Protein AF-A0A6P1AG95-F1 (afdb_monomer)

Structure (mmCIF, N/CA/C/O backbone):
data_AF-A0A6P1AG95-F1
#
_entry.id   AF-A0A6P1AG95-F1
#
loop_
_atom_site.group_PDB
_atom_site.id
_atom_site.type_symbol
_atom_site.label_atom_id
_atom_site.label_alt_id
_atom_site.label_comp_id
_atom_site.label_asym_id
_atom_site.label_entity_id
_atom_site.label_seq_id
_atom_site.pdbx_PDB_ins_code
_atom_site.Cartn_x
_atom_site.Cartn_y
_atom_site.Cartn_z
_atom_site.occupancy
_atom_site.B_iso_or_equiv
_atom_site.auth_seq_id
_atom_site.auth_comp_id
_atom_site.auth_asym_id
_atom_site.auth_atom_id
_atom_site.pdbx_PDB_model_num
ATOM 1 N N . MET A 1 1 ? 14.137 1.684 0.667 1.00 45.97 1 MET A N 1
ATOM 2 C CA . MET A 1 1 ? 12.771 2.203 0.931 1.00 45.97 1 MET A CA 1
ATOM 3 C C . MET A 1 1 ? 12.352 1.686 2.302 1.00 45.97 1 MET A C 1
ATOM 5 O O . MET A 1 1 ? 12.060 0.500 2.416 1.00 45.97 1 MET A O 1
ATOM 9 N N . GLU A 1 2 ? 12.439 2.530 3.332 1.00 41.88 2 GLU A N 1
ATOM 10 C CA . GLU A 1 2 ? 12.311 2.123 4.739 1.00 41.88 2 GLU A CA 1
ATOM 11 C C . GLU A 1 2 ? 10.991 1.404 5.042 1.00 41.88 2 GLU A C 1
ATOM 13 O O . GLU A 1 2 ? 9.918 1.748 4.533 1.00 41.88 2 GLU A O 1
ATOM 18 N N . LEU A 1 3 ? 11.090 0.361 5.864 1.00 48.03 3 LEU A N 1
ATOM 19 C CA . LEU A 1 3 ? 9.946 -0.294 6.476 1.00 48.03 3 LEU A CA 1
ATOM 20 C C . LEU A 1 3 ? 9.371 0.669 7.514 1.00 48.03 3 LEU A C 1
ATOM 22 O O . LEU A 1 3 ? 10.082 1.100 8.414 1.00 48.03 3 LEU A O 1
ATOM 26 N N . ILE A 1 4 ? 8.085 1.004 7.395 1.00 52.78 4 ILE A N 1
ATOM 27 C CA . ILE A 1 4 ? 7.360 1.683 8.475 1.00 52.78 4 ILE A CA 1
ATOM 28 C C . ILE A 1 4 ? 7.423 0.756 9.694 1.00 52.78 4 ILE A C 1
ATOM 30 O O . ILE A 1 4 ? 6.726 -0.260 9.713 1.00 52.78 4 ILE A O 1
ATOM 34 N N . GLN A 1 5 ? 8.307 1.081 10.636 1.00 51.84 5 GLN A N 1
ATOM 35 C CA . GLN A 1 5 ? 8.371 0.503 11.974 1.00 51.84 5 GLN A CA 1
ATOM 36 C C . GLN A 1 5 ? 7.218 1.099 12.800 1.00 51.84 5 GLN A C 1
ATOM 38 O O . GLN A 1 5 ? 7.007 2.319 12.706 1.00 51.84 5 GLN A O 1
ATOM 43 N N . PRO A 1 6 ? 6.477 0.281 13.567 1.00 53.66 6 PRO A N 1
ATOM 44 C CA . PRO A 1 6 ? 5.414 0.766 14.438 1.00 53.66 6 PRO A CA 1
ATOM 45 C C . PRO A 1 6 ? 5.985 1.754 15.456 1.00 53.66 6 PRO A C 1
ATOM 47 O O . PRO A 1 6 ? 6.937 1.444 16.166 1.00 53.66 6 PRO A O 1
ATOM 50 N N . THR A 1 7 ? 5.418 2.956 15.513 1.00 60.16 7 THR A N 1
ATOM 51 C CA . THR A 1 7 ? 5.616 3.874 16.641 1.00 60.16 7 THR A CA 1
ATOM 52 C C . THR A 1 7 ? 4.384 3.856 17.529 1.00 60.16 7 THR A C 1
ATOM 54 O O . THR A 1 7 ? 3.271 3.720 17.021 1.00 60.16 7 THR A O 1
ATOM 57 N N . ASN A 1 8 ? 4.574 4.059 18.834 1.00 64.50 8 ASN A N 1
ATOM 58 C CA . ASN A 1 8 ? 3.468 4.216 19.786 1.00 64.50 8 ASN A CA 1
ATOM 59 C C . ASN A 1 8 ? 2.669 5.516 19.563 1.00 64.50 8 ASN A C 1
ATOM 61 O O . ASN A 1 8 ? 1.623 5.690 20.172 1.00 64.50 8 ASN A O 1
ATOM 65 N N . ASP A 1 9 ? 3.141 6.409 18.684 1.00 77.00 9 ASP A N 1
ATOM 66 C CA . ASP A 1 9 ? 2.428 7.611 18.246 1.00 77.00 9 ASP A CA 1
ATOM 67 C C . ASP A 1 9 ? 1.642 7.346 16.936 1.00 77.00 9 ASP A C 1
ATOM 69 O O . ASP A 1 9 ? 2.254 7.148 15.872 1.00 77.00 9 ASP A O 1
ATOM 73 N N . PRO A 1 10 ? 0.294 7.365 16.973 1.00 72.56 10 PRO A N 1
ATOM 74 C CA . PRO A 1 10 ? -0.556 7.202 15.796 1.00 72.56 10 PRO A CA 1
ATOM 75 C C . PRO A 1 10 ? -0.397 8.308 14.749 1.00 72.56 10 PRO A C 1
ATOM 77 O O . PRO A 1 10 ? -0.530 8.038 13.553 1.00 72.56 10 PRO A O 1
ATOM 80 N N . ASN A 1 11 ? -0.078 9.539 15.164 1.00 80.69 11 ASN A N 1
ATOM 81 C CA . ASN A 1 11 ? 0.144 10.649 14.238 1.00 80.69 11 ASN A CA 1
ATOM 82 C C . ASN A 1 11 ? 1.451 10.459 13.466 1.00 80.69 11 ASN A C 1
ATOM 84 O O . ASN A 1 11 ? 1.515 10.740 12.266 1.00 80.69 11 ASN A O 1
ATOM 88 N N . ALA A 1 12 ? 2.484 9.925 14.119 1.00 86.19 12 ALA A N 1
ATOM 89 C CA . ALA A 1 12 ? 3.717 9.534 13.448 1.00 86.19 12 ALA A CA 1
ATOM 90 C C . ALA A 1 12 ? 3.485 8.388 12.445 1.00 86.19 12 ALA A C 1
ATOM 92 O O . ALA A 1 12 ? 4.012 8.442 11.329 1.00 86.19 12 ALA A O 1
ATOM 93 N N . ASN A 1 13 ? 2.663 7.387 12.789 1.00 88.94 13 ASN A N 1
ATOM 94 C CA . ASN A 1 13 ? 2.298 6.313 11.857 1.00 88.94 13 ASN A CA 1
ATOM 95 C C . ASN A 1 13 ? 1.543 6.855 10.631 1.00 88.94 13 ASN A C 1
ATOM 97 O O . ASN A 1 13 ? 1.896 6.502 9.502 1.00 88.94 13 ASN A O 1
ATOM 101 N N . LEU A 1 14 ? 0.583 7.767 10.832 1.00 90.94 14 LEU A N 1
ATOM 102 C CA . LEU A 1 14 ? -0.154 8.409 9.741 1.00 90.94 14 LEU A CA 1
ATOM 103 C C . LEU A 1 14 ? 0.776 9.198 8.813 1.00 90.94 14 LEU A C 1
ATOM 105 O O . LEU A 1 14 ? 0.755 8.979 7.606 1.00 90.94 14 LEU A O 1
ATOM 109 N N . ARG A 1 15 ? 1.661 10.042 9.358 1.00 91.25 15 ARG A N 1
ATOM 110 C CA . ARG A 1 15 ? 2.634 10.809 8.554 1.00 91.25 15 ARG A CA 1
ATOM 111 C C . ARG A 1 15 ? 3.544 9.896 7.729 1.00 91.25 15 ARG A C 1
ATOM 113 O O . ARG A 1 15 ? 3.775 10.140 6.544 1.00 91.25 15 ARG A O 1
ATOM 120 N N . LYS A 1 16 ? 4.051 8.811 8.326 1.00 92.31 16 LYS A N 1
ATOM 121 C CA . LYS A 1 16 ? 4.864 7.813 7.606 1.00 92.31 16 LYS A CA 1
ATOM 122 C C . LYS A 1 16 ? 4.068 7.147 6.485 1.00 92.31 16 LYS A C 1
ATOM 124 O O . LYS A 1 16 ? 4.605 6.924 5.398 1.00 92.31 16 LYS A O 1
ATOM 129 N N . PHE A 1 17 ? 2.801 6.83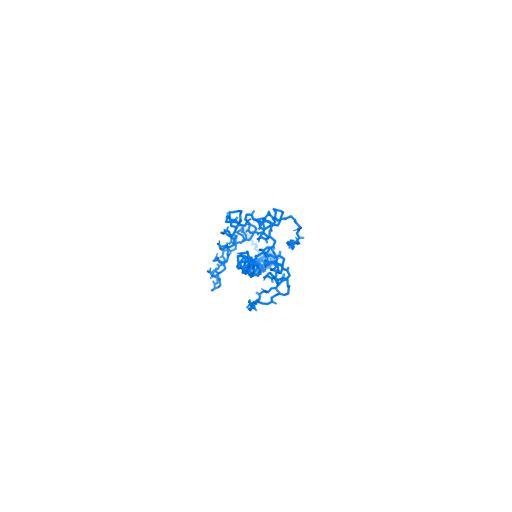4 6.742 1.00 93.94 17 PHE A N 1
ATOM 130 C CA . PHE A 1 17 ? 1.904 6.262 5.749 1.00 93.94 17 PHE A CA 1
ATOM 131 C C . PHE A 1 17 ? 1.649 7.235 4.592 1.00 93.94 17 PHE A C 1
ATOM 133 O O . PHE A 1 17 ? 1.858 6.857 3.442 1.00 93.94 17 PHE A O 1
ATOM 140 N N . GLU A 1 18 ? 1.336 8.501 4.870 1.00 94.38 18 GLU A N 1
ATOM 141 C CA . GLU A 1 18 ? 1.165 9.556 3.861 1.00 94.38 18 GLU A CA 1
ATOM 142 C C . GLU A 1 18 ? 2.382 9.692 2.942 1.00 94.38 18 GLU A C 1
ATOM 144 O O . GLU A 1 18 ? 2.248 9.685 1.716 1.00 94.38 18 GLU A O 1
ATOM 149 N N . ILE A 1 19 ? 3.585 9.761 3.520 1.00 95.19 19 ILE A N 1
ATOM 150 C CA . ILE A 1 19 ? 4.839 9.828 2.758 1.00 95.19 19 ILE A CA 1
ATOM 151 C C . ILE A 1 19 ? 4.991 8.590 1.868 1.00 95.19 19 ILE A C 1
ATOM 153 O O . ILE A 1 19 ? 5.375 8.700 0.700 1.00 95.19 19 ILE A O 1
ATOM 157 N N . ALA A 1 20 ? 4.694 7.403 2.398 1.00 94.38 20 ALA A N 1
ATOM 158 C CA . ALA A 1 20 ? 4.799 6.165 1.642 1.00 94.38 20 ALA A CA 1
ATOM 159 C C . ALA A 1 20 ? 3.800 6.115 0.474 1.00 94.38 20 ALA A C 1
ATOM 161 O O . ALA A 1 20 ? 4.191 5.730 -0.628 1.00 94.38 20 ALA A O 1
ATOM 162 N N . ILE A 1 21 ? 2.550 6.542 0.675 1.00 96.00 21 ILE A N 1
ATOM 163 C CA . ILE A 1 21 ? 1.539 6.586 -0.391 1.00 96.00 21 ILE A CA 1
ATOM 164 C C . ILE A 1 21 ? 1.894 7.631 -1.451 1.00 96.00 21 ILE A C 1
ATOM 166 O O . ILE A 1 21 ? 1.799 7.323 -2.638 1.00 96.00 21 ILE A O 1
ATOM 170 N N . LYS A 1 22 ? 2.401 8.811 -1.069 1.00 95.31 22 LYS A N 1
ATOM 171 C CA . LYS A 1 22 ? 2.908 9.811 -2.030 1.00 95.31 22 LYS A CA 1
ATOM 172 C C . LYS A 1 22 ? 4.021 9.241 -2.915 1.00 95.31 22 LYS A C 1
ATOM 174 O O . LYS A 1 22 ? 4.004 9.439 -4.127 1.00 95.31 22 LYS A O 1
ATOM 179 N N . LYS A 1 23 ? 4.950 8.468 -2.339 1.00 95.25 23 LYS A N 1
ATOM 180 C CA . LYS A 1 23 ? 5.999 7.775 -3.108 1.00 95.25 23 LYS A CA 1
ATOM 181 C C . LYS A 1 23 ? 5.416 6.744 -4.079 1.00 95.25 23 LYS A C 1
ATOM 183 O O . LYS A 1 23 ? 5.855 6.689 -5.223 1.00 95.25 23 LYS A O 1
ATOM 188 N N . LEU A 1 24 ? 4.427 5.950 -3.659 1.00 95.25 24 LEU A N 1
ATOM 189 C CA . LEU A 1 24 ? 3.759 4.994 -4.553 1.00 95.25 24 LEU A CA 1
ATOM 190 C C . LEU A 1 24 ? 2.996 5.700 -5.682 1.00 95.25 24 LEU A C 1
ATOM 192 O O . LEU A 1 24 ? 3.076 5.253 -6.820 1.00 95.25 24 LEU A O 1
ATOM 196 N N . ALA A 1 25 ? 2.323 6.816 -5.397 1.00 95.56 25 ALA A N 1
ATOM 197 C CA . ALA A 1 25 ? 1.640 7.621 -6.408 1.00 95.56 25 ALA A CA 1
ATOM 198 C C . ALA A 1 25 ? 2.621 8.208 -7.436 1.00 95.56 25 ALA A C 1
ATOM 200 O O . ALA A 1 25 ? 2.378 8.126 -8.636 1.00 95.56 25 ALA A O 1
ATOM 201 N N . SER A 1 26 ? 3.765 8.725 -6.982 1.00 95.19 26 SER A N 1
ATOM 202 C CA . SER A 1 26 ? 4.821 9.215 -7.876 1.00 95.19 26 SER A CA 1
ATOM 203 C C . SER A 1 26 ? 5.393 8.095 -8.757 1.00 95.19 26 SER A C 1
ATOM 205 O O . SER A 1 26 ? 5.523 8.270 -9.967 1.00 95.19 26 SER A O 1
ATOM 207 N N . LEU A 1 27 ? 5.661 6.911 -8.190 1.00 93.19 27 LEU A N 1
ATOM 208 C CA . LEU A 1 27 ? 6.090 5.743 -8.970 1.00 93.19 27 LEU A CA 1
ATOM 209 C C . LEU A 1 27 ? 5.024 5.324 -9.989 1.00 93.19 27 LEU A C 1
ATOM 211 O O . LEU A 1 27 ? 5.353 5.039 -11.136 1.00 93.19 27 LEU A O 1
ATOM 215 N N . TRP A 1 28 ? 3.751 5.323 -9.593 1.00 95.19 28 TRP A N 1
ATOM 216 C CA . TRP A 1 28 ? 2.639 5.039 -10.495 1.00 95.19 28 TRP A CA 1
ATOM 217 C C . TRP A 1 28 ? 2.624 5.990 -11.697 1.00 95.19 28 TRP A C 1
ATOM 219 O O . TRP A 1 28 ? 2.534 5.540 -12.837 1.00 95.19 28 TRP A O 1
ATOM 229 N N . GLN A 1 29 ? 2.750 7.296 -11.449 1.00 94.31 29 GLN A N 1
ATOM 230 C CA . GLN A 1 29 ? 2.769 8.328 -12.489 1.00 94.31 29 GLN A CA 1
ATOM 231 C C . GLN A 1 29 ? 3.983 8.230 -13.411 1.00 94.31 29 GLN A C 1
ATOM 233 O O . GLN A 1 29 ? 3.847 8.492 -14.604 1.00 94.31 29 GLN A O 1
ATOM 238 N N . LYS A 1 30 ? 5.149 7.853 -12.872 1.00 93.31 30 LYS A N 1
ATOM 239 C CA . LYS A 1 30 ? 6.376 7.676 -13.653 1.00 93.31 30 LYS A CA 1
ATOM 240 C C . LYS A 1 30 ? 6.279 6.477 -14.596 1.00 93.31 30 LYS A C 1
ATOM 242 O O . LYS A 1 30 ? 6.636 6.590 -15.759 1.00 93.31 30 LYS A O 1
ATOM 247 N N . TYR A 1 31 ? 5.832 5.334 -14.080 1.00 89.62 31 TYR A N 1
ATOM 248 C CA . TYR A 1 31 ? 5.931 4.059 -14.791 1.00 89.62 31 TYR A CA 1
ATOM 249 C C . TYR A 1 31 ? 4.679 3.697 -15.603 1.00 89.62 31 TYR A C 1
ATOM 251 O O . TYR A 1 31 ? 4.788 2.913 -16.541 1.00 89.62 31 TYR A O 1
ATOM 259 N N . GLN A 1 32 ? 3.510 4.244 -15.241 1.00 87.94 32 GLN A N 1
ATOM 260 C CA . GLN A 1 32 ? 2.203 4.063 -15.901 1.00 87.94 32 GLN A CA 1
ATOM 261 C C . GLN A 1 32 ? 1.975 2.652 -16.468 1.00 87.94 32 GLN A C 1
ATOM 263 O O . GLN A 1 32 ? 1.884 2.473 -17.685 1.00 87.94 32 GLN A O 1
ATOM 268 N N . PRO A 1 33 ? 1.892 1.631 -15.599 1.00 87.94 33 PRO A N 1
ATOM 269 C CA . PRO A 1 33 ? 1.787 0.251 -16.048 1.00 87.94 33 PRO A CA 1
ATOM 270 C C . PRO A 1 33 ? 0.514 0.038 -16.876 1.00 87.94 33 PRO A C 1
ATOM 272 O O . PRO A 1 33 ? -0.554 0.505 -16.479 1.00 87.94 33 PRO A O 1
ATOM 275 N N . LYS A 1 34 ? 0.614 -0.705 -17.982 1.00 89.31 34 LYS A N 1
ATOM 276 C CA . LYS A 1 34 ? -0.514 -1.035 -18.878 1.00 89.31 34 LYS A CA 1
ATOM 277 C C . LYS A 1 34 ? -0.834 -2.535 -18.924 1.00 89.31 34 LYS A C 1
ATOM 279 O O . LYS A 1 34 ? -1.501 -2.995 -19.842 1.00 89.31 34 LYS A O 1
ATOM 284 N N . ASP A 1 35 ? -0.333 -3.302 -17.955 1.00 91.56 35 ASP A N 1
ATOM 285 C CA . ASP A 1 35 ? -0.603 -4.739 -17.868 1.00 91.56 35 ASP A CA 1
ATOM 286 C C . ASP A 1 35 ? -2.029 -5.033 -17.359 1.00 91.56 35 ASP A C 1
ATOM 288 O O . ASP A 1 35 ? -2.773 -4.139 -16.943 1.00 91.56 35 ASP A O 1
ATOM 292 N N . ASN A 1 36 ? -2.411 -6.308 -17.371 1.00 91.44 36 ASN A N 1
ATOM 293 C CA . ASN A 1 36 ? -3.723 -6.782 -16.924 1.00 91.44 36 ASN A CA 1
ATOM 294 C C . ASN A 1 36 ? -4.003 -6.567 -15.421 1.00 91.44 36 ASN A C 1
ATOM 296 O O . ASN A 1 36 ? -5.153 -6.657 -14.996 1.00 91.44 36 ASN A O 1
ATOM 300 N N . LEU A 1 37 ? -2.984 -6.288 -14.603 1.00 92.62 37 LEU A N 1
ATOM 301 C CA . LEU A 1 37 ? -3.123 -6.007 -13.173 1.00 92.62 37 LEU A CA 1
ATOM 302 C C . LEU A 1 37 ? -3.219 -4.507 -12.878 1.00 92.62 37 LEU A C 1
ATOM 304 O O . LEU A 1 37 ? -3.640 -4.137 -11.778 1.00 92.62 37 LEU A O 1
ATOM 308 N N . SER A 1 38 ? -2.843 -3.649 -13.828 1.00 92.44 38 SER A N 1
ATOM 309 C CA . SER A 1 38 ? -2.788 -2.195 -13.667 1.00 92.44 38 SER A CA 1
ATOM 310 C C . SER A 1 38 ? -4.081 -1.604 -13.097 1.00 92.44 38 SER A C 1
ATOM 312 O O . SER A 1 38 ? -4.037 -0.883 -12.103 1.00 92.44 38 SER A O 1
ATOM 314 N N . GLN A 1 39 ? -5.247 -1.968 -13.626 1.00 94.19 39 GLN A N 1
ATOM 315 C CA . GLN A 1 39 ? -6.515 -1.414 -13.150 1.00 94.19 39 GLN A CA 1
ATOM 316 C C . GLN A 1 39 ? -6.775 -1.745 -11.669 1.00 94.19 39 GLN A C 1
ATOM 318 O O . GLN A 1 39 ? -6.984 -0.844 -10.857 1.00 94.19 39 GLN A O 1
ATOM 323 N N . ALA A 1 40 ? -6.631 -3.014 -11.279 1.00 93.12 40 ALA A N 1
ATOM 324 C CA . ALA A 1 40 ? -6.803 -3.438 -9.888 1.00 93.12 40 ALA A CA 1
ATOM 325 C C . ALA A 1 40 ? -5.784 -2.778 -8.935 1.00 93.12 40 ALA A C 1
ATOM 327 O O . ALA A 1 40 ? -6.065 -2.531 -7.763 1.00 93.12 40 ALA A O 1
ATOM 328 N N . ARG A 1 41 ? -4.573 -2.479 -9.420 1.00 95.06 41 ARG A N 1
ATOM 329 C CA . ARG A 1 41 ? -3.530 -1.802 -8.629 1.00 95.06 41 ARG A CA 1
ATOM 330 C C . ARG A 1 41 ? -3.768 -0.295 -8.530 1.00 95.06 41 ARG A C 1
ATOM 332 O O . ARG A 1 41 ? -3.423 0.305 -7.513 1.00 95.06 41 ARG A O 1
ATOM 339 N N . LYS A 1 42 ? -4.407 0.309 -9.530 1.00 94.81 42 LYS A N 1
ATOM 340 C CA . LYS A 1 42 ? -4.879 1.695 -9.470 1.00 94.81 42 LYS A CA 1
ATOM 341 C C . LYS A 1 42 ? -5.966 1.849 -8.408 1.00 94.81 42 LYS A C 1
ATOM 343 O O . LYS A 1 42 ? -5.922 2.791 -7.624 1.00 94.81 42 LYS A O 1
ATOM 348 N N . GLU A 1 43 ? -6.890 0.897 -8.335 1.00 95.56 43 GLU A N 1
ATOM 349 C CA . GLU A 1 43 ? -7.919 0.852 -7.289 1.00 95.56 43 GLU A CA 1
ATOM 350 C C . GLU A 1 43 ? -7.312 0.703 -5.889 1.00 95.56 43 GLU A C 1
ATOM 352 O O . GLU A 1 43 ? -7.738 1.398 -4.966 1.00 95.56 43 GLU A O 1
ATOM 357 N N . ASP A 1 44 ? -6.263 -0.118 -5.735 1.00 95.50 44 ASP A N 1
ATOM 358 C CA . ASP A 1 44 ? -5.501 -0.190 -4.482 1.00 95.50 44 ASP A CA 1
ATOM 359 C C . ASP A 1 44 ? -4.945 1.189 -4.090 1.00 95.50 44 ASP A C 1
ATOM 361 O O . ASP A 1 44 ? -5.084 1.600 -2.938 1.00 95.50 44 ASP A O 1
ATOM 365 N N . LEU A 1 45 ? -4.340 1.923 -5.032 1.00 96.25 45 LEU A N 1
ATOM 366 C CA . LEU A 1 45 ? -3.789 3.257 -4.772 1.00 96.25 45 LEU A CA 1
ATOM 367 C C . LEU A 1 45 ? -4.875 4.251 -4.338 1.00 96.25 45 LEU A C 1
ATOM 369 O O . LEU A 1 45 ? -4.693 4.947 -3.339 1.00 96.25 45 LEU A O 1
ATOM 373 N N . LEU A 1 46 ? -6.008 4.280 -5.044 1.00 96.06 46 LEU A N 1
ATOM 374 C CA . LEU A 1 46 ? -7.142 5.147 -4.713 1.00 96.06 46 LEU A CA 1
ATOM 375 C C . LEU A 1 46 ? -7.711 4.821 -3.329 1.00 96.06 46 LEU A C 1
ATOM 377 O O . LEU A 1 46 ? -7.978 5.723 -2.535 1.00 96.06 46 LEU A O 1
ATOM 381 N N . ALA A 1 47 ? -7.841 3.535 -3.000 1.00 95.69 47 ALA A N 1
ATOM 382 C CA . ALA A 1 47 ? -8.305 3.112 -1.687 1.00 95.69 47 ALA A CA 1
ATOM 383 C C . ALA A 1 47 ? -7.342 3.539 -0.567 1.00 95.69 47 ALA A C 1
ATOM 385 O O . ALA A 1 47 ? -7.790 3.987 0.486 1.00 95.69 47 ALA A O 1
ATOM 386 N N . LEU A 1 48 ? -6.027 3.444 -0.788 1.00 96.38 48 LEU A N 1
ATOM 387 C CA . LEU A 1 48 ? -5.019 3.894 0.178 1.00 96.38 48 LEU A CA 1
ATOM 388 C C . LEU A 1 48 ? -5.048 5.418 0.370 1.00 96.38 48 LEU A C 1
ATOM 390 O O . LEU A 1 48 ? -4.928 5.896 1.496 1.00 96.38 48 LEU A O 1
ATOM 394 N N . GLN A 1 49 ? -5.243 6.183 -0.708 1.00 95.44 49 GLN A N 1
ATOM 395 C CA . GLN A 1 49 ? -5.403 7.639 -0.643 1.00 95.44 49 GLN A CA 1
ATOM 396 C C . GLN A 1 49 ? -6.676 8.041 0.109 1.00 95.44 49 GLN A C 1
ATOM 398 O O . GLN A 1 49 ? -6.638 8.948 0.937 1.00 95.44 49 GLN A O 1
ATOM 403 N N . LYS A 1 50 ? -7.784 7.327 -0.120 1.00 94.44 50 LYS A N 1
ATOM 404 C CA . LYS A 1 50 ? -9.038 7.538 0.608 1.00 94.44 50 LYS A CA 1
ATOM 405 C C . LYS A 1 50 ? -8.866 7.321 2.112 1.00 94.44 50 LYS A C 1
ATOM 407 O O . LYS A 1 50 ? -9.339 8.132 2.899 1.00 94.44 50 LYS A O 1
ATOM 412 N N . VAL A 1 51 ? -8.136 6.276 2.513 1.00 94.12 51 VAL A N 1
ATOM 413 C CA . VAL A 1 51 ? -7.853 6.012 3.932 1.00 94.12 51 VAL A CA 1
ATOM 414 C C . VAL A 1 51 ? -7.104 7.173 4.583 1.00 94.12 51 VAL A C 1
ATOM 416 O O . VAL A 1 51 ? -7.448 7.525 5.701 1.00 94.12 51 VAL A O 1
ATOM 419 N N . ILE A 1 52 ? -6.136 7.800 3.902 1.00 92.19 52 ILE A N 1
ATOM 420 C CA . ILE A 1 52 ? -5.438 8.988 4.429 1.00 92.19 52 ILE A CA 1
ATOM 421 C C . ILE A 1 52 ? -6.426 10.121 4.711 1.00 92.19 52 ILE A C 1
ATOM 423 O O . ILE A 1 52 ? -6.392 10.703 5.792 1.00 92.19 52 ILE A O 1
ATOM 427 N N . PHE A 1 53 ? -7.296 10.417 3.743 1.00 90.62 53 PHE A N 1
ATOM 428 C CA . PHE A 1 53 ? -8.252 11.516 3.846 1.00 90.62 53 PHE A CA 1
ATOM 429 C C . PHE A 1 53 ? -9.239 11.304 4.998 1.00 90.62 53 PHE A C 1
ATOM 431 O O . PHE A 1 53 ? -9.489 12.211 5.780 1.00 90.62 53 PHE A O 1
ATOM 438 N N . GLU A 1 54 ? -9.747 10.083 5.143 1.00 90.50 54 GLU A N 1
ATOM 439 C CA . GLU A 1 54 ? -10.782 9.764 6.127 1.00 90.50 54 GLU A CA 1
ATOM 440 C C . GLU A 1 54 ? -10.220 9.380 7.506 1.00 90.50 54 GLU A C 1
ATOM 442 O O . GLU A 1 54 ? -10.993 9.181 8.442 1.00 90.50 54 GLU A O 1
ATOM 447 N N . TYR A 1 55 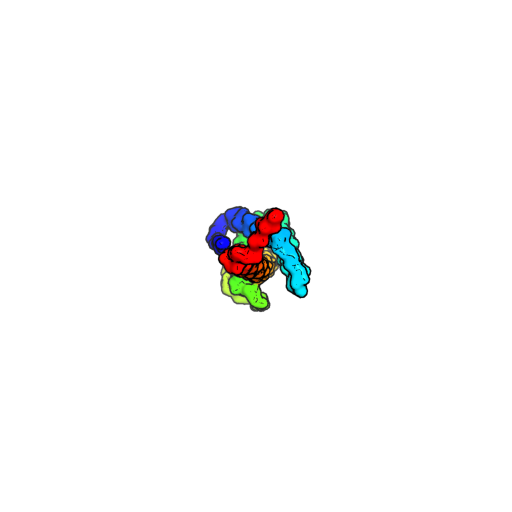? -8.896 9.232 7.652 1.00 89.19 55 TYR A N 1
ATOM 448 C CA . TYR A 1 55 ? -8.285 8.636 8.844 1.00 89.19 55 TYR A CA 1
ATOM 449 C C . TYR A 1 55 ? -8.664 9.385 10.127 1.00 89.19 55 TYR A C 1
ATOM 451 O O . TYR A 1 55 ? -9.121 8.777 11.095 1.00 89.19 55 TYR A O 1
ATOM 459 N N . LYS A 1 56 ? -8.474 10.709 10.147 1.00 82.25 56 LYS A N 1
ATOM 460 C CA . LYS A 1 56 ? -8.699 11.517 11.356 1.00 82.25 56 LYS A CA 1
ATOM 461 C C . LYS A 1 56 ? -10.173 11.569 11.748 1.00 82.25 56 LYS A C 1
ATOM 463 O O . LYS A 1 56 ? -10.484 11.537 12.935 1.00 82.25 56 LYS A O 1
ATOM 468 N N . ASP A 1 57 ? -11.057 11.569 10.758 1.00 85.44 57 ASP A N 1
ATOM 469 C CA . ASP A 1 57 ? -12.499 11.644 10.980 1.00 85.44 57 ASP A CA 1
ATOM 470 C C . ASP A 1 57 ? -13.066 10.302 11.453 1.00 85.44 57 ASP A C 1
ATOM 472 O O . ASP A 1 57 ? -13.940 10.267 12.320 1.00 85.44 57 ASP A O 1
ATOM 476 N N . LYS A 1 58 ? -12.547 9.186 10.920 1.00 83.25 58 LYS A N 1
ATOM 477 C CA . LYS A 1 58 ? -13.005 7.829 11.255 1.00 83.25 58 LYS A CA 1
ATOM 478 C C . LYS A 1 58 ? -12.409 7.281 12.548 1.00 83.25 58 LYS A C 1
ATOM 480 O O . LYS A 1 58 ? -13.085 6.528 13.252 1.00 83.25 58 LYS A O 1
ATOM 485 N N . PHE A 1 59 ? -11.172 7.644 12.879 1.00 86.19 59 PHE A N 1
ATOM 486 C CA . PHE A 1 59 ? -10.441 7.084 14.019 1.00 86.19 59 PHE A CA 1
ATOM 487 C C . PHE A 1 59 ? -10.164 8.158 15.073 1.00 86.19 59 PHE A C 1
ATOM 489 O O . PHE A 1 59 ? -9.027 8.569 15.290 1.00 86.19 59 PHE A O 1
ATOM 496 N N . GLN A 1 60 ? -11.225 8.616 15.737 1.00 80.69 60 GLN A N 1
ATOM 497 C CA . GLN A 1 60 ? -11.156 9.725 16.698 1.00 80.69 60 GLN A CA 1
ATOM 498 C C . GLN A 1 60 ? -10.555 9.335 18.060 1.00 80.69 60 GLN A C 1
ATOM 500 O O . GLN A 1 60 ? -10.009 10.183 18.756 1.00 80.69 60 GLN A O 1
ATOM 505 N N . SER A 1 61 ? -10.629 8.057 18.446 1.00 85.19 61 SER A N 1
ATOM 506 C CA . SER A 1 61 ? -10.116 7.556 19.730 1.00 85.19 61 SER A CA 1
ATOM 507 C C . SER A 1 61 ? -8.810 6.780 19.566 1.00 85.19 61 SER A C 1
ATOM 509 O O . SER A 1 61 ? -8.651 6.048 18.584 1.00 85.19 61 SER A O 1
ATOM 511 N N . ALA A 1 62 ? -7.942 6.838 20.579 1.00 82.88 62 ALA A N 1
ATOM 512 C CA . ALA A 1 62 ? -6.667 6.117 20.607 1.00 82.88 62 ALA A CA 1
ATOM 513 C C . ALA A 1 62 ? -6.818 4.603 20.356 1.00 82.88 62 ALA A C 1
ATOM 515 O O . ALA A 1 62 ? -6.041 4.046 19.587 1.00 82.88 62 ALA A O 1
ATOM 516 N N . ASP A 1 63 ? -7.856 3.960 20.900 1.00 83.94 63 ASP A N 1
ATOM 517 C CA . ASP A 1 63 ? -8.086 2.515 20.732 1.00 83.94 63 ASP A CA 1
ATOM 518 C C . ASP A 1 63 ? -8.357 2.122 19.277 1.00 83.94 63 ASP A C 1
ATOM 520 O O . ASP A 1 63 ? -7.809 1.147 18.766 1.00 83.94 63 ASP A O 1
ATOM 524 N N . LEU A 1 64 ? -9.171 2.913 18.574 1.00 86.50 64 LEU A N 1
ATOM 525 C CA . LEU A 1 64 ? -9.458 2.704 17.153 1.00 86.50 64 LEU A CA 1
ATOM 526 C C . LEU A 1 64 ? -8.210 2.944 16.303 1.00 86.50 64 LEU A C 1
ATOM 528 O O . LEU A 1 64 ? -7.924 2.171 15.394 1.00 86.50 64 LEU A O 1
ATOM 532 N N . GLN A 1 65 ? -7.430 3.975 16.622 1.00 89.88 65 GLN A N 1
ATOM 533 C CA . GLN A 1 65 ? -6.167 4.231 15.936 1.00 89.88 65 GLN A CA 1
ATOM 534 C C . GLN A 1 65 ? -5.169 3.082 16.149 1.00 89.88 65 GLN A C 1
ATOM 536 O O . GLN A 1 65 ? -4.556 2.611 15.190 1.00 89.88 65 GLN A O 1
ATO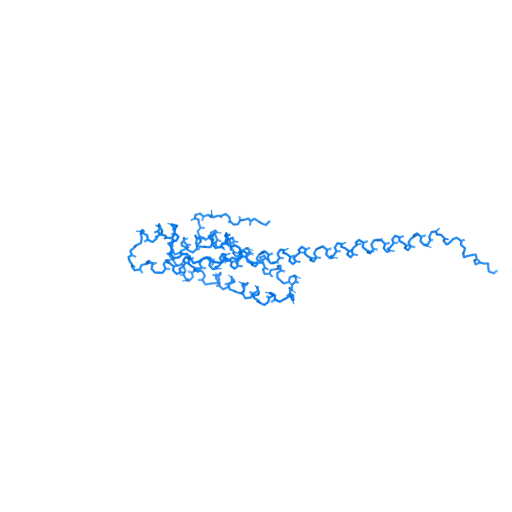M 541 N N . ALA A 1 66 ? -5.031 2.594 17.384 1.00 86.19 66 ALA A N 1
ATOM 542 C CA . ALA A 1 66 ? -4.186 1.452 17.719 1.00 86.19 66 ALA A CA 1
ATOM 543 C C . ALA A 1 66 ? -4.650 0.184 16.989 1.00 86.19 66 ALA A C 1
ATOM 545 O O . ALA A 1 66 ? -3.846 -0.474 16.329 1.00 86.19 66 ALA A O 1
ATOM 546 N N . SER A 1 67 ? -5.955 -0.099 17.025 1.00 87.94 67 SER A N 1
ATOM 547 C CA . SER A 1 67 ? -6.574 -1.228 16.331 1.00 87.94 67 SER A CA 1
ATOM 548 C C . SER A 1 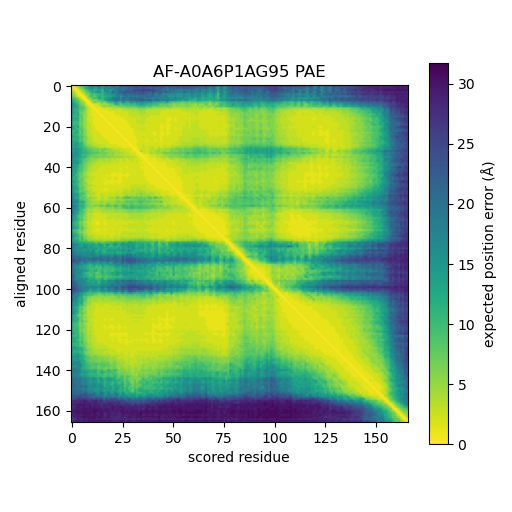67 ? -6.312 -1.189 14.824 1.00 87.94 67 SER A C 1
ATOM 550 O O . SER A 1 67 ? -5.859 -2.176 14.237 1.00 87.94 67 SER A O 1
ATOM 552 N N . PHE A 1 68 ? -6.496 -0.022 14.201 1.00 92.31 68 PHE A N 1
ATOM 553 C CA . PHE A 1 68 ? -6.230 0.174 12.780 1.00 92.31 68 PHE A CA 1
ATOM 554 C C . PHE A 1 68 ? -4.767 -0.111 12.441 1.00 92.31 68 PHE A C 1
ATOM 556 O O . PHE A 1 68 ? -4.483 -0.880 11.521 1.00 92.31 68 PHE A O 1
ATOM 563 N N . TRP A 1 69 ? -3.820 0.491 13.168 1.00 91.88 69 TRP A N 1
ATOM 564 C CA . TRP A 1 69 ? -2.398 0.319 12.867 1.00 91.88 69 TRP A CA 1
ATOM 565 C C . TRP A 1 69 ? -1.934 -1.109 13.115 1.00 91.88 69 TRP A C 1
ATOM 567 O O . TRP A 1 69 ? -1.164 -1.650 12.320 1.00 91.88 69 TRP A O 1
ATOM 577 N N . GLN A 1 70 ? -2.436 -1.751 14.164 1.00 89.06 70 GLN A N 1
ATOM 578 C CA . GLN A 1 70 ? -2.160 -3.153 14.440 1.00 89.06 70 GLN A CA 1
ATOM 579 C C . GLN A 1 70 ? -2.650 -4.045 13.297 1.00 89.06 70 GLN A C 1
ATOM 581 O O . GLN A 1 70 ? -1.865 -4.839 12.771 1.00 89.06 70 GLN A O 1
ATOM 586 N N . GLY A 1 71 ? -3.887 -3.833 12.838 1.00 90.75 71 GLY A N 1
ATOM 587 C CA . GLY A 1 71 ? -4.421 -4.476 11.642 1.00 90.75 71 GLY A CA 1
ATOM 588 C C . GLY A 1 71 ? -3.557 -4.200 10.413 1.00 90.75 71 GLY A C 1
ATOM 589 O O . GLY A 1 71 ? -3.172 -5.128 9.710 1.00 90.75 71 GLY A O 1
ATOM 590 N N . TYR A 1 72 ? -3.154 -2.950 10.184 1.00 92.94 72 TYR A N 1
ATOM 591 C CA . TYR A 1 72 ? -2.299 -2.545 9.064 1.00 92.94 72 TYR A CA 1
ATOM 592 C C . TYR A 1 72 ? -0.956 -3.274 9.034 1.00 92.94 72 TYR A C 1
ATOM 594 O O . TYR A 1 72 ? -0.551 -3.791 7.987 1.00 92.94 72 TYR A O 1
ATOM 602 N N . PHE A 1 73 ? -0.255 -3.358 10.163 1.00 90.00 73 PHE A N 1
ATOM 603 C CA . PHE A 1 73 ? 1.010 -4.088 10.228 1.00 90.00 73 PHE A CA 1
ATOM 604 C C . PHE A 1 73 ? 0.811 -5.585 10.006 1.00 90.00 73 PHE A C 1
ATOM 606 O O . PHE A 1 73 ? 1.622 -6.215 9.325 1.00 90.00 73 PHE A O 1
ATOM 613 N N . GLU A 1 74 ? -0.285 -6.140 10.514 1.00 88.06 74 GLU A N 1
ATOM 614 C CA . GLU A 1 74 ? -0.621 -7.541 10.303 1.00 88.06 74 GLU A CA 1
ATOM 615 C C . GLU A 1 74 ? -1.025 -7.812 8.845 1.00 88.06 74 GLU A C 1
ATOM 617 O O . GLU A 1 74 ? -0.665 -8.835 8.279 1.00 88.06 74 GLU A O 1
ATOM 622 N N . GLY A 1 75 ? -1.759 -6.916 8.192 1.00 89.69 75 GLY A N 1
ATOM 623 C CA . GLY A 1 75 ? -2.111 -7.038 6.776 1.00 89.69 75 GLY A CA 1
ATOM 624 C C . GLY A 1 75 ? -0.895 -6.924 5.861 1.00 89.69 75 GLY A C 1
ATOM 625 O O . GLY A 1 75 ? -0.795 -7.622 4.857 1.00 89.69 75 GLY A O 1
ATOM 626 N N . LYS A 1 76 ? 0.087 -6.097 6.237 1.00 88.88 76 LYS A N 1
ATOM 627 C CA . LYS A 1 76 ? 1.341 -5.951 5.488 1.00 88.88 76 LYS A CA 1
ATOM 628 C C . LYS A 1 76 ? 2.178 -7.223 5.419 1.00 88.88 76 LYS A C 1
ATOM 630 O O . LYS A 1 76 ? 2.921 -7.381 4.449 1.00 88.88 76 LYS A O 1
ATOM 635 N N . SER A 1 77 ? 2.121 -8.084 6.436 1.00 84.31 77 SER A N 1
ATOM 636 C CA . SER A 1 77 ? 2.866 -9.348 6.423 1.00 84.31 77 SER A CA 1
ATOM 637 C C . SER A 1 77 ? 2.241 -10.377 5.476 1.00 84.31 77 SER A C 1
ATOM 639 O O . SER A 1 77 ? 2.939 -11.257 4.972 1.00 84.31 77 SER A O 1
ATOM 641 N N . GLU A 1 78 ? 0.957 -10.237 5.141 1.00 74.38 78 GLU A N 1
ATOM 642 C CA . GLU A 1 78 ? 0.269 -11.102 4.189 1.00 74.38 78 GLU A CA 1
ATOM 643 C C . GLU A 1 78 ? 0.345 -10.518 2.778 1.00 74.38 78 GLU A C 1
ATOM 645 O O . GLU A 1 78 ? -0.465 -9.711 2.361 1.00 74.38 78 GLU A O 1
ATOM 650 N N . ARG A 1 79 ? 1.341 -10.921 1.986 1.00 63.81 79 ARG A N 1
ATOM 651 C CA . ARG A 1 79 ? 1.508 -10.372 0.626 1.00 63.81 79 ARG A CA 1
ATOM 652 C C . ARG A 1 79 ? 0.589 -11.013 -0.424 1.00 63.81 79 ARG A C 1
ATOM 654 O O . ARG A 1 79 ? 0.260 -10.368 -1.417 1.00 63.81 79 ARG A O 1
ATOM 661 N N . ARG A 1 80 ? 0.254 -12.300 -0.267 1.00 64.31 80 ARG A N 1
ATOM 662 C CA . ARG A 1 80 ? -0.334 -13.131 -1.342 1.00 64.31 80 ARG A CA 1
ATOM 663 C C . ARG A 1 80 ? -1.826 -13.404 -1.169 1.00 64.31 80 ARG A C 1
ATOM 665 O O . ARG A 1 80 ? -2.568 -13.270 -2.132 1.00 64.31 80 ARG A O 1
ATOM 672 N N . VAL A 1 81 ? -2.262 -13.758 0.037 1.00 69.81 81 VAL A N 1
ATOM 673 C CA . VAL A 1 81 ? -3.648 -14.148 0.334 1.00 69.81 81 VAL A CA 1
ATOM 674 C C . VAL A 1 81 ? -4.015 -13.567 1.691 1.00 69.81 81 VAL A C 1
ATOM 676 O O . VAL A 1 81 ? -3.260 -13.781 2.636 1.00 69.81 81 VAL A O 1
ATOM 679 N N . MET A 1 82 ? -5.139 -12.846 1.771 1.00 68.50 82 MET A N 1
ATOM 680 C CA . MET A 1 82 ? -5.718 -12.465 3.060 1.00 68.50 82 MET A CA 1
ATOM 681 C C . MET A 1 82 ? -6.355 -13.697 3.698 1.00 68.50 82 MET A C 1
ATOM 683 O O . MET A 1 82 ? -7.252 -14.309 3.114 1.00 68.50 82 MET A O 1
ATOM 687 N N . LYS A 1 83 ? -5.894 -14.070 4.888 1.00 69.94 83 LYS A N 1
ATOM 688 C CA . LYS A 1 83 ? -6.535 -15.116 5.692 1.00 69.94 83 LYS A CA 1
ATOM 689 C C . LYS A 1 83 ? -7.751 -14.534 6.418 1.00 69.94 83 LYS A C 1
ATOM 691 O O . LYS A 1 83 ? -7.747 -13.369 6.801 1.00 69.94 83 LYS A O 1
ATOM 696 N N . LYS A 1 84 ? -8.792 -15.346 6.649 1.00 62.53 84 LYS A N 1
ATOM 697 C CA . LYS A 1 84 ? -9.884 -14.967 7.566 1.00 62.53 84 LYS A CA 1
ATOM 698 C C . LYS A 1 84 ? -9.315 -14.888 8.988 1.00 62.53 84 LYS A C 1
ATOM 700 O O . LYS A 1 84 ? -8.783 -15.882 9.477 1.00 62.53 84 LYS A O 1
ATOM 705 N N . ARG A 1 85 ? -9.415 -13.722 9.634 1.00 66.88 85 ARG A N 1
ATOM 706 C CA . ARG A 1 85 ? -8.726 -13.408 10.903 1.00 66.88 85 ARG A CA 1
ATOM 707 C C . ARG A 1 85 ? -9.649 -13.156 12.090 1.00 66.88 85 ARG A C 1
ATOM 709 O O . ARG A 1 85 ? -9.226 -12.551 13.071 1.00 66.88 85 ARG A O 1
ATOM 716 N N . ALA A 1 86 ? -10.842 -13.746 12.063 1.00 54.19 86 ALA A N 1
ATOM 717 C CA . ALA A 1 86 ? -11.849 -13.619 13.119 1.00 54.19 86 ALA A CA 1
ATOM 718 C C . ALA A 1 86 ? -11.339 -13.900 14.557 1.00 54.19 86 ALA A C 1
ATOM 720 O O . ALA A 1 86 ? -12.006 -13.507 15.502 1.00 54.19 86 ALA A O 1
ATOM 721 N N . ASN A 1 87 ? -10.161 -14.526 14.738 1.00 57.47 87 ASN A N 1
ATOM 722 C CA . ASN A 1 87 ? -9.581 -14.897 16.035 1.00 57.47 87 ASN A CA 1
ATOM 723 C C . ASN A 1 87 ? -8.089 -14.515 16.215 1.00 57.47 87 ASN A C 1
ATOM 725 O O . ASN A 1 87 ? -7.348 -15.247 16.873 1.00 57.47 87 ASN A O 1
ATOM 729 N N . SER A 1 88 ? -7.598 -13.414 15.628 1.00 70.19 88 SER A N 1
ATOM 7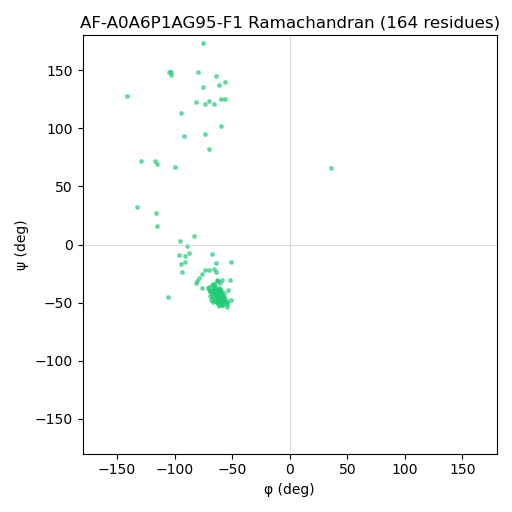30 C CA . SER A 1 88 ? -6.221 -12.949 15.902 1.00 70.19 88 SER A CA 1
ATOM 731 C C . SER A 1 88 ? -6.019 -12.731 17.415 1.00 70.19 88 SER A C 1
ATOM 733 O O . SER A 1 88 ? -6.774 -11.989 18.038 1.00 70.19 88 SER A O 1
ATOM 735 N N . SER A 1 89 ? -5.002 -13.355 18.030 1.00 71.25 89 SER A N 1
ATOM 736 C CA . SER A 1 89 ? -4.707 -13.205 19.474 1.00 71.25 89 SER A CA 1
ATOM 737 C C . SER A 1 89 ? -4.442 -11.748 19.865 1.00 71.25 89 SER A C 1
ATOM 739 O O . SER A 1 89 ? -4.779 -11.303 20.958 1.00 71.25 89 SER A O 1
ATOM 741 N N . LYS A 1 90 ? -3.891 -10.995 18.915 1.00 71.50 90 LYS A N 1
ATOM 742 C CA . LYS A 1 90 ? -3.639 -9.559 18.957 1.00 71.50 90 LYS A CA 1
ATOM 743 C C . LYS A 1 90 ? -4.928 -8.735 18.966 1.00 71.50 90 LYS A C 1
ATOM 745 O O . LYS A 1 90 ? -5.040 -7.801 19.754 1.00 71.50 90 LYS A O 1
ATOM 750 N N . LEU A 1 91 ? -5.891 -9.101 18.123 1.00 76.06 91 LEU A N 1
ATOM 751 C CA . LEU A 1 91 ? -7.227 -8.505 18.117 1.00 76.06 91 LEU A CA 1
ATOM 752 C C . LEU A 1 91 ? -7.995 -8.860 19.397 1.00 76.06 91 LEU A C 1
ATOM 754 O O . LEU A 1 91 ? -8.626 -7.996 19.995 1.00 76.06 91 LEU A O 1
ATOM 758 N N . LYS A 1 92 ? -7.887 -10.109 19.860 1.00 76.56 92 LYS A N 1
ATOM 759 C CA . LYS A 1 92 ? -8.528 -10.571 21.093 1.00 76.56 92 LYS A CA 1
ATOM 760 C C . LYS A 1 92 ? -8.047 -9.773 22.311 1.00 76.56 92 LYS A C 1
ATOM 762 O O . LYS A 1 92 ? -8.871 -9.228 23.032 1.00 76.56 92 LYS A O 1
ATOM 767 N N . ALA A 1 93 ? -6.734 -9.576 22.452 1.00 77.19 93 ALA A N 1
ATOM 768 C CA . ALA A 1 93 ? -6.159 -8.753 23.519 1.00 77.19 93 ALA A CA 1
ATOM 769 C C . ALA 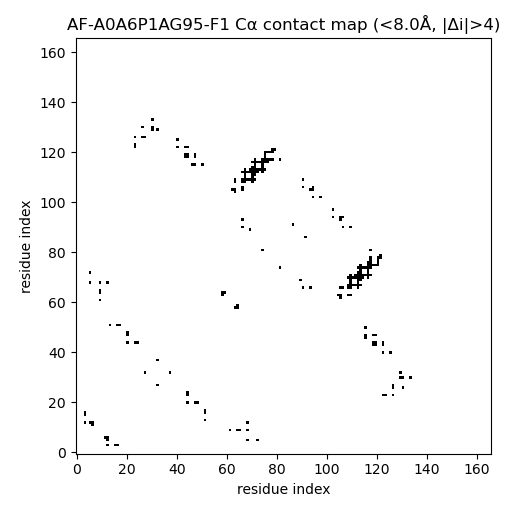A 1 93 ? -6.616 -7.278 23.483 1.00 77.19 93 ALA A C 1
ATOM 771 O O . ALA A 1 93 ? -6.770 -6.657 24.532 1.00 77.19 93 ALA A O 1
ATOM 772 N N . LEU A 1 94 ? -6.856 -6.707 22.294 1.00 73.44 94 LEU A N 1
ATOM 773 C CA . LEU A 1 94 ? -7.439 -5.365 22.165 1.00 73.44 94 LEU A CA 1
ATOM 774 C C . LEU A 1 94 ? -8.910 -5.341 22.603 1.00 73.44 94 LEU A C 1
ATOM 776 O O . LEU A 1 94 ? -9.330 -4.431 23.309 1.00 73.44 94 LEU A O 1
ATOM 780 N N . ILE A 1 95 ? -9.694 -6.335 22.181 1.00 79.56 95 ILE A N 1
ATOM 781 C CA . ILE A 1 95 ? -11.135 -6.423 22.451 1.00 79.56 95 ILE A CA 1
ATOM 782 C C . ILE A 1 95 ? -11.427 -6.713 23.927 1.00 79.56 95 ILE A C 1
ATOM 784 O O . ILE A 1 95 ? -12.401 -6.184 24.467 1.00 79.56 95 ILE A O 1
ATOM 788 N N . ASP A 1 96 ? -10.603 -7.534 24.577 1.00 80.19 96 ASP A N 1
ATOM 789 C CA . ASP A 1 96 ? -10.809 -7.968 25.963 1.00 80.19 96 ASP A CA 1
ATOM 790 C C . ASP A 1 96 ? -10.729 -6.798 26.964 1.00 80.19 96 ASP A C 1
ATOM 792 O O . ASP A 1 96 ? -11.366 -6.850 28.013 1.00 80.19 96 ASP A O 1
ATOM 796 N N . ASN A 1 97 ? -10.043 -5.706 26.606 1.00 71.88 97 ASN A N 1
ATOM 797 C CA . ASN A 1 97 ? -9.921 -4.494 27.425 1.00 71.88 97 ASN A CA 1
ATOM 798 C C . ASN A 1 97 ? -11.034 -3.451 27.182 1.00 71.88 97 ASN A C 1
ATOM 800 O O . ASN A 1 97 ? -11.042 -2.401 27.822 1.00 71.88 97 ASN A O 1
ATOM 804 N N . LEU A 1 98 ? -11.972 -3.710 26.261 1.00 76.88 98 LEU A N 1
ATOM 805 C CA . LEU A 1 98 ? -13.018 -2.759 25.872 1.00 76.88 98 LEU A CA 1
ATOM 806 C C . LEU A 1 98 ? -14.383 -3.096 26.481 1.00 76.88 98 LEU A C 1
ATOM 808 O O . LEU A 1 98 ? -14.798 -4.256 26.563 1.00 76.88 98 LEU A O 1
ATOM 812 N N . THR A 1 99 ? -15.152 -2.054 26.806 1.00 65.06 99 THR A N 1
ATOM 813 C CA . THR A 1 99 ? -16.583 -2.174 27.115 1.00 65.06 99 THR A CA 1
ATOM 814 C C . THR A 1 99 ? -17.365 -2.665 25.892 1.00 65.06 99 THR A C 1
ATOM 816 O O . THR A 1 99 ? -17.042 -2.342 24.746 1.00 65.06 99 THR A O 1
ATOM 819 N N . SER A 1 100 ? -18.411 -3.467 26.123 1.00 62.06 100 SER A N 1
ATOM 820 C CA . SER A 1 100 ? -19.118 -4.252 25.096 1.00 62.06 100 SER A CA 1
ATOM 821 C C . SER A 1 100 ? -19.577 -3.459 23.861 1.00 62.06 100 SER A C 1
ATOM 823 O O . SER A 1 100 ? -19.576 -4.011 22.764 1.00 62.06 100 SER A O 1
ATOM 825 N N . GLY A 1 101 ? -19.893 -2.166 24.002 1.00 64.62 101 GLY A N 1
ATOM 826 C CA . GLY A 1 101 ? -20.304 -1.297 22.890 1.00 64.62 101 GLY A CA 1
ATOM 827 C C . GLY A 1 101 ? -19.197 -0.946 21.882 1.00 64.62 101 GLY A C 1
ATOM 828 O O . GLY A 1 101 ? -19.500 -0.649 20.732 1.00 64.62 101 GLY A O 1
ATOM 829 N N . ASN A 1 102 ? -17.917 -1.030 22.265 1.00 72.56 102 ASN A N 1
ATOM 830 C CA . ASN A 1 102 ? -16.786 -0.683 21.390 1.00 72.56 102 ASN A CA 1
ATOM 831 C C . ASN A 1 102 ? -16.162 -1.890 20.672 1.00 72.56 102 ASN A C 1
ATOM 833 O O . ASN A 1 102 ? -15.354 -1.713 19.761 1.00 72.56 102 ASN A O 1
ATOM 837 N N . LYS A 1 103 ? -16.550 -3.120 21.030 1.00 78.19 103 LYS A N 1
ATOM 838 C CA . LYS A 1 103 ? -15.919 -4.349 20.517 1.00 78.19 103 LYS A CA 1
ATOM 839 C C . LYS A 1 103 ? -16.092 -4.526 19.007 1.00 78.19 103 LYS A C 1
ATOM 841 O O . LYS A 1 103 ? -15.120 -4.821 18.309 1.00 78.19 103 LYS A O 1
ATOM 846 N N . GLN A 1 104 ? -17.300 -4.287 18.490 1.00 82.88 104 GLN A N 1
ATOM 847 C CA . GLN A 1 104 ? -17.572 -4.397 17.053 1.00 82.88 104 GLN A CA 1
ATOM 848 C C . GLN A 1 104 ? -16.800 -3.339 16.259 1.00 82.88 104 GLN A C 1
ATOM 850 O O . GLN A 1 104 ? -16.077 -3.669 15.326 1.00 82.88 104 GLN A O 1
ATOM 855 N N . LYS A 1 105 ? -16.862 -2.076 16.693 1.00 85.12 105 LYS A N 1
ATOM 856 C CA . LYS A 1 105 ? -16.180 -0.961 16.023 1.00 85.12 105 LYS A CA 1
ATOM 857 C C . LYS A 1 105 ? -14.661 -1.154 15.978 1.00 85.12 105 LYS A C 1
ATOM 859 O O . LYS A 1 105 ? -14.031 -0.869 14.960 1.00 85.12 105 LYS A O 1
ATOM 864 N N . THR A 1 106 ? -14.074 -1.670 17.056 1.00 84.31 106 THR A N 1
ATOM 865 C CA . THR A 1 106 ? -12.651 -2.030 17.113 1.00 84.31 106 THR A CA 1
ATOM 866 C C . THR A 1 106 ? -12.315 -3.168 16.157 1.00 84.31 106 THR A C 1
ATOM 868 O O . THR A 1 106 ? -11.290 -3.086 15.485 1.00 84.31 106 THR A O 1
ATOM 871 N N . THR A 1 107 ? -13.180 -4.180 16.047 1.00 85.88 107 THR A N 1
ATOM 872 C CA . THR A 1 107 ? -13.023 -5.294 15.096 1.00 85.88 107 THR A CA 1
ATOM 873 C C . THR A 1 107 ? -13.066 -4.805 13.651 1.00 85.88 107 THR A C 1
ATOM 875 O O . THR A 1 107 ? -12.151 -5.083 12.880 1.00 85.88 107 THR A O 1
ATOM 878 N N . ASP A 1 108 ? -14.063 -3.996 13.296 1.00 88.56 108 ASP A N 1
ATOM 879 C CA . ASP A 1 108 ? -14.200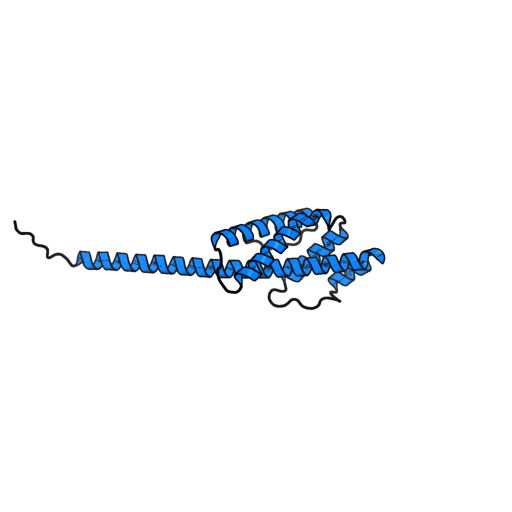 -3.438 11.946 1.00 88.56 108 ASP A CA 1
ATOM 880 C C . ASP A 1 108 ? -12.999 -2.553 11.585 1.00 88.56 108 ASP A C 1
ATOM 882 O O . ASP A 1 108 ? -12.486 -2.580 10.464 1.00 88.56 108 ASP A O 1
ATOM 886 N N . THR A 1 109 ? -12.510 -1.791 12.564 1.00 90.38 109 THR A N 1
ATOM 887 C CA . THR A 1 109 ? -11.334 -0.931 12.413 1.00 90.38 109 THR A CA 1
ATOM 888 C C . THR A 1 109 ? -10.054 -1.742 12.219 1.00 90.38 109 THR A C 1
ATOM 890 O O . THR A 1 109 ? -9.225 -1.390 11.375 1.00 90.38 109 THR A O 1
ATOM 893 N N . PHE A 1 110 ? -9.906 -2.848 12.948 1.00 90.44 110 PHE A N 1
ATOM 894 C CA . PHE A 1 110 ? -8.798 -3.778 12.770 1.00 90.44 110 PHE A CA 1
ATOM 895 C C . PHE A 1 110 ? -8.811 -4.385 11.366 1.00 90.44 110 PHE A C 1
ATOM 897 O O . PHE A 1 110 ? -7.800 -4.338 10.666 1.00 90.44 110 PHE A O 1
ATOM 904 N N . GLU A 1 111 ? -9.957 -4.904 10.924 1.00 90.06 111 GLU A N 1
ATOM 905 C CA . GLU A 1 111 ? -10.114 -5.517 9.600 1.00 90.06 111 GLU A CA 1
ATOM 906 C C . GLU A 1 111 ? -9.860 -4.507 8.472 1.00 90.06 111 GLU A C 1
ATOM 908 O O . GLU A 1 111 ? -9.162 -4.808 7.499 1.00 90.06 111 GLU A O 1
ATOM 913 N N . LEU A 1 112 ? -10.330 -3.265 8.621 1.00 92.06 112 LEU A N 1
ATOM 914 C CA . LEU A 1 112 ? -9.990 -2.176 7.704 1.00 92.06 112 LEU A CA 1
ATOM 915 C C . LEU A 1 112 ? -8.478 -1.903 7.682 1.00 92.06 112 LEU A C 1
ATOM 917 O O . LEU A 1 112 ? -7.895 -1.705 6.608 1.00 92.06 112 LEU A O 1
ATOM 921 N N . GLY A 1 113 ? -7.829 -1.937 8.847 1.00 93.19 113 GLY A N 1
ATOM 922 C CA . GLY A 1 113 ? -6.375 -1.910 8.973 1.00 93.19 113 GLY A CA 1
ATOM 923 C C . GLY A 1 113 ? -5.722 -3.022 8.151 1.00 93.19 113 GLY A C 1
ATOM 924 O O . GLY A 1 113 ? -4.896 -2.735 7.282 1.00 93.19 113 GLY A O 1
ATOM 925 N N . VAL A 1 114 ? -6.138 -4.277 8.348 1.00 92.25 114 VAL A N 1
ATOM 926 C CA . VAL A 1 114 ? -5.625 -5.456 7.623 1.00 92.25 114 VAL A CA 1
ATOM 927 C C . VAL A 1 114 ? -5.740 -5.275 6.113 1.00 92.25 114 VAL A C 1
ATOM 929 O O . VAL A 1 114 ? -4.744 -5.407 5.396 1.00 92.25 114 VAL A O 1
ATOM 932 N N . GLN A 1 115 ? -6.918 -4.893 5.621 1.00 92.50 115 GLN A N 1
ATOM 933 C CA . GLN A 1 115 ? -7.135 -4.649 4.195 1.00 92.50 115 GLN A CA 1
ATOM 934 C C . GLN A 1 115 ? -6.221 -3.542 3.662 1.00 92.50 115 GLN A C 1
ATOM 936 O O . GLN A 1 115 ? -5.628 -3.682 2.591 1.00 92.50 115 GLN A O 1
ATOM 941 N N . THR A 1 116 ? -6.062 -2.454 4.418 1.00 94.44 116 THR A N 1
ATOM 942 C CA . THR A 1 116 ? -5.177 -1.339 4.053 1.00 94.44 116 THR A CA 1
ATOM 943 C C . THR A 1 116 ? -3.724 -1.806 3.957 1.00 94.44 116 THR A C 1
ATOM 945 O O . THR A 1 116 ? -3.039 -1.527 2.970 1.00 94.44 116 THR A O 1
ATOM 948 N N . GLY A 1 117 ? -3.254 -2.566 4.947 1.00 93.81 117 GLY A N 1
ATOM 949 C CA . GLY A 1 117 ? -1.897 -3.108 4.974 1.00 93.81 117 GLY A CA 1
ATOM 950 C C . GLY A 1 117 ? -1.613 -4.053 3.811 1.00 93.81 117 GLY A C 1
ATOM 951 O O . GLY A 1 117 ? -0.572 -3.947 3.155 1.00 93.81 117 GLY A O 1
ATOM 952 N N . TRP A 1 118 ? -2.573 -4.926 3.510 1.00 93.81 118 TRP A N 1
ATOM 953 C CA . TRP A 1 118 ? -2.510 -5.863 2.394 1.00 93.81 118 TRP A CA 1
ATOM 954 C C . TRP A 1 118 ? -2.431 -5.144 1.041 1.00 93.81 118 TRP A C 1
ATOM 956 O O . TRP A 1 118 ? -1.518 -5.399 0.248 1.00 93.81 118 TRP A O 1
ATOM 966 N N . ARG A 1 119 ? -3.333 -4.180 0.796 1.00 94.75 119 ARG A N 1
ATOM 967 C CA . ARG A 1 119 ? -3.334 -3.352 -0.424 1.00 94.75 119 ARG A CA 1
ATOM 968 C C . ARG A 1 119 ? -2.008 -2.621 -0.597 1.00 94.75 119 ARG A C 1
ATOM 970 O O . ARG A 1 119 ? -1.425 -2.662 -1.680 1.00 94.75 119 ARG A O 1
ATOM 977 N N . TYR A 1 120 ? -1.487 -2.024 0.478 1.00 95.44 120 TYR A N 1
ATOM 978 C CA . TYR A 1 120 ? -0.184 -1.360 0.465 1.00 95.44 120 TYR A CA 1
ATOM 979 C C . TYR A 1 120 ? 0.945 -2.317 0.061 1.00 95.44 120 TYR A C 1
ATOM 981 O O . TYR A 1 120 ? 1.717 -2.012 -0.851 1.00 95.44 120 TYR A O 1
ATOM 989 N N . ALA A 1 121 ? 1.057 -3.479 0.713 1.00 93.75 121 ALA A N 1
ATOM 990 C CA . ALA A 1 121 ? 2.134 -4.435 0.449 1.00 93.75 121 ALA A CA 1
ATOM 991 C C . ALA A 1 121 ? 2.093 -4.956 -0.994 1.00 93.75 121 ALA A C 1
ATOM 993 O O . ALA A 1 121 ? 3.129 -5.076 -1.663 1.00 93.75 121 ALA A O 1
ATOM 994 N N . ARG A 1 122 ? 0.883 -5.220 -1.487 1.00 93.19 122 ARG A N 1
ATOM 995 C CA . ARG A 1 122 ? 0.617 -5.693 -2.840 1.00 93.19 122 ARG A CA 1
ATOM 996 C C . ARG A 1 122 ? 0.960 -4.641 -3.895 1.00 93.19 122 ARG A C 1
ATOM 998 O O . ARG A 1 122 ? 1.719 -4.946 -4.816 1.00 93.19 122 ARG A O 1
ATOM 1005 N N . LEU A 1 123 ? 0.490 -3.404 -3.725 1.00 94.81 123 LEU A N 1
ATOM 1006 C CA . LEU A 1 123 ? 0.795 -2.289 -4.623 1.00 94.81 123 LEU A CA 1
ATOM 1007 C C . LEU A 1 123 ? 2.292 -1.961 -4.641 1.00 94.81 123 LEU A C 1
ATOM 1009 O O . LEU A 1 123 ? 2.880 -1.834 -5.713 1.00 94.81 123 LEU A O 1
ATOM 1013 N N . LYS A 1 124 ? 2.932 -1.883 -3.467 1.00 94.56 124 LYS A N 1
ATOM 1014 C CA . LYS A 1 124 ? 4.379 -1.650 -3.357 1.00 94.56 124 LYS A CA 1
ATOM 1015 C C . LYS A 1 124 ? 5.167 -2.699 -4.133 1.00 94.56 124 LYS A C 1
ATOM 1017 O O . LYS A 1 124 ? 6.061 -2.359 -4.898 1.00 94.56 124 LYS A O 1
ATOM 1022 N N . SER A 1 125 ? 4.835 -3.971 -3.934 1.00 93.00 125 SER A N 1
ATOM 1023 C CA . SER A 1 125 ? 5.510 -5.079 -4.611 1.00 93.00 125 SER A CA 1
ATOM 1024 C C . SER A 1 125 ? 5.351 -5.011 -6.125 1.00 93.00 125 SER A C 1
ATOM 1026 O O . SER A 1 125 ? 6.304 -5.250 -6.858 1.00 93.00 125 SER A O 1
ATOM 1028 N N . TYR A 1 126 ? 4.142 -4.689 -6.575 1.00 94.69 126 TYR A N 1
ATOM 1029 C CA . TYR A 1 126 ? 3.826 -4.539 -7.984 1.00 94.69 126 TYR A CA 1
ATOM 1030 C C . TYR A 1 126 ? 4.633 -3.403 -8.625 1.00 94.69 126 TYR A C 1
ATOM 1032 O O . TYR A 1 126 ? 5.335 -3.633 -9.603 1.00 94.69 126 TYR A O 1
ATOM 1040 N N . LEU A 1 127 ? 4.627 -2.208 -8.028 1.00 94.81 127 LEU A N 1
ATOM 1041 C CA . LEU A 1 127 ? 5.373 -1.063 -8.555 1.00 94.81 127 LEU A CA 1
ATOM 1042 C C . LEU A 1 127 ? 6.890 -1.268 -8.519 1.00 94.81 127 LEU A C 1
ATOM 1044 O O . LEU A 1 127 ? 7.583 -0.809 -9.421 1.00 94.81 127 LEU A O 1
ATOM 1048 N N . LEU A 1 128 ? 7.415 -1.980 -7.517 1.00 93.62 128 LEU A N 1
ATOM 1049 C CA . LEU A 1 128 ? 8.830 -2.359 -7.493 1.00 93.62 128 LEU A CA 1
ATOM 1050 C C . LEU A 1 128 ? 9.187 -3.313 -8.634 1.00 93.62 128 LEU A C 1
ATOM 1052 O O . LEU A 1 128 ? 10.246 -3.156 -9.233 1.00 93.62 128 LEU A O 1
ATOM 1056 N N . ARG A 1 129 ? 8.308 -4.270 -8.952 1.00 94.19 129 ARG A N 1
ATOM 1057 C CA . ARG A 1 129 ? 8.505 -5.166 -10.094 1.00 94.19 129 ARG A CA 1
ATOM 1058 C C . ARG A 1 129 ? 8.554 -4.371 -11.401 1.00 94.19 129 ARG A C 1
ATOM 1060 O O . ARG A 1 129 ? 9.544 -4.479 -12.109 1.00 94.19 129 ARG A O 1
ATOM 1067 N N . ILE A 1 130 ? 7.550 -3.526 -11.657 1.00 93.81 130 ILE A N 1
ATOM 1068 C CA . ILE A 1 130 ? 7.499 -2.695 -12.872 1.00 93.81 130 ILE A CA 1
ATOM 1069 C C . ILE A 1 130 ? 8.733 -1.795 -12.983 1.00 93.81 130 ILE A C 1
ATOM 1071 O O . ILE A 1 130 ? 9.330 -1.692 -14.050 1.00 93.81 130 ILE A O 1
ATOM 1075 N N . LYS A 1 131 ? 9.139 -1.161 -11.876 1.00 93.06 131 LYS A N 1
ATOM 1076 C CA . LYS A 1 131 ? 10.361 -0.356 -11.832 1.00 93.06 131 LYS A CA 1
ATOM 1077 C C . LYS A 1 131 ? 11.572 -1.169 -12.289 1.00 93.06 131 LYS A C 1
ATOM 1079 O O . LYS A 1 131 ? 12.307 -0.715 -13.153 1.00 93.06 131 LYS A O 1
ATOM 1084 N N . ASN A 1 132 ? 11.774 -2.353 -11.716 1.00 92.19 132 ASN A N 1
ATOM 1085 C CA . ASN A 1 132 ? 12.930 -3.186 -12.039 1.00 92.19 132 ASN A CA 1
ATOM 1086 C C . ASN A 1 132 ? 12.898 -3.677 -13.492 1.00 92.19 132 ASN A C 1
ATOM 1088 O O . ASN A 1 132 ? 13.939 -3.702 -14.139 1.00 92.19 132 ASN A O 1
ATOM 1092 N N . GLU A 1 133 ? 11.721 -4.037 -14.009 1.00 91.88 133 GLU A N 1
ATOM 1093 C CA . GLU A 1 133 ? 11.538 -4.417 -15.414 1.00 91.88 133 GLU A CA 1
ATOM 1094 C C . GLU A 1 133 ? 11.928 -3.264 -16.352 1.00 91.88 133 GLU A C 1
ATOM 1096 O O . GLU A 1 133 ? 12.729 -3.462 -17.262 1.00 91.88 133 GLU A O 1
ATOM 1101 N N . GLN A 1 134 ? 11.445 -2.043 -16.100 1.00 88.50 134 GLN A N 1
ATOM 1102 C CA . GLN A 1 134 ? 11.785 -0.889 -16.940 1.00 88.50 134 GLN A CA 1
ATOM 1103 C C . GLN A 1 134 ? 13.248 -0.454 -16.805 1.00 88.50 134 GLN A C 1
ATOM 1105 O O . GLN A 1 134 ? 13.880 -0.159 -17.816 1.00 88.50 134 GLN A O 1
ATOM 1110 N N . ASP A 1 135 ? 13.802 -0.456 -15.591 1.00 89.69 135 ASP A N 1
ATOM 1111 C CA . ASP A 1 135 ? 15.213 -0.125 -15.367 1.00 89.69 135 ASP A CA 1
ATOM 1112 C C . ASP A 1 135 ? 16.123 -1.137 -16.107 1.00 89.69 135 ASP A C 1
ATOM 1114 O O . ASP A 1 135 ? 17.122 -0.748 -16.709 1.00 89.69 135 ASP A O 1
ATOM 1118 N N . THR A 1 136 ? 15.741 -2.423 -16.139 1.00 91.56 136 THR A N 1
ATOM 1119 C CA . THR A 1 136 ? 16.463 -3.475 -16.883 1.00 91.56 136 THR A CA 1
ATOM 1120 C C . THR A 1 136 ? 16.380 -3.254 -18.393 1.00 91.56 136 THR A C 1
ATOM 1122 O O . THR A 1 136 ? 17.400 -3.312 -19.077 1.00 91.56 136 THR A O 1
ATOM 1125 N N . LEU A 1 137 ? 15.189 -2.953 -18.923 1.00 89.62 137 LEU A N 1
ATOM 1126 C CA . LEU A 1 137 ? 15.007 -2.658 -20.350 1.00 89.62 137 LEU A CA 1
ATOM 1127 C C . LEU A 1 137 ? 15.825 -1.436 -20.782 1.00 89.62 137 LEU A C 1
ATOM 1129 O O . LEU A 1 137 ? 16.451 -1.454 -21.840 1.00 89.62 137 LEU A O 1
ATOM 1133 N N . GLN A 1 138 ? 15.873 -0.392 -19.953 1.00 89.62 138 GLN A N 1
ATOM 1134 C CA . GLN A 1 138 ? 16.666 0.802 -20.236 1.00 89.62 138 GLN A CA 1
ATOM 1135 C C . GLN A 1 138 ? 18.171 0.497 -20.251 1.00 89.62 138 GLN A C 1
ATOM 1137 O O . GLN A 1 138 ? 18.886 0.972 -21.132 1.00 89.62 138 GLN A O 1
ATOM 1142 N N . GLN A 1 139 ? 18.662 -0.318 -19.313 1.00 90.38 139 GLN A N 1
ATOM 1143 C CA . GLN A 1 139 ? 20.064 -0.746 -19.296 1.00 90.38 139 GLN A CA 1
ATOM 1144 C C . GLN A 1 139 ? 20.431 -1.574 -20.532 1.00 90.38 139 GLN A C 1
ATOM 1146 O O . GLN A 1 139 ? 21.480 -1.340 -21.127 1.00 90.38 139 GLN A O 1
ATOM 1151 N N . GLN A 1 140 ? 19.557 -2.490 -20.956 1.00 91.19 140 GLN A N 1
ATOM 1152 C CA . GLN A 1 140 ? 19.758 -3.281 -22.174 1.00 91.19 140 GLN A CA 1
ATOM 1153 C C . GLN A 1 140 ? 19.811 -2.398 -23.427 1.00 91.19 140 GLN A C 1
ATOM 1155 O O . GLN A 1 140 ? 20.675 -2.597 -24.276 1.00 91.19 140 GLN A O 1
ATOM 1160 N N . GLN A 1 141 ? 18.940 -1.388 -23.525 1.00 89.00 141 GLN A N 1
ATOM 1161 C CA . GLN A 1 141 ? 18.960 -0.429 -24.635 1.00 89.00 141 GLN A CA 1
ATOM 1162 C C . GLN A 1 141 ? 20.253 0.395 -24.672 1.00 89.00 141 GLN A C 1
ATOM 1164 O O . GLN A 1 141 ? 20.823 0.587 -25.743 1.00 89.00 141 GLN A O 1
ATOM 1169 N N . LEU A 1 142 ? 20.739 0.858 -23.515 1.00 90.44 142 LEU A N 1
ATOM 1170 C CA . LEU A 1 142 ? 21.997 1.605 -23.427 1.00 90.44 142 LEU A CA 1
ATOM 1171 C C . LEU A 1 142 ? 23.206 0.746 -23.815 1.00 90.44 142 LEU A C 1
ATOM 1173 O O . LEU A 1 142 ? 24.079 1.224 -24.536 1.00 90.44 142 LEU A O 1
ATOM 1177 N N . ALA A 1 143 ? 23.243 -0.515 -23.375 1.00 90.12 143 ALA A N 1
ATOM 1178 C CA . ALA A 1 143 ? 24.298 -1.454 -23.749 1.00 90.12 143 ALA A CA 1
ATOM 1179 C C . ALA A 1 143 ? 24.293 -1.728 -25.261 1.00 90.12 143 ALA A C 1
ATOM 1181 O O . ALA A 1 143 ? 25.322 -1.566 -25.913 1.00 90.12 143 ALA A O 1
ATOM 1182 N N . ALA A 1 144 ? 23.123 -2.030 -25.833 1.00 88.31 144 ALA A N 1
ATOM 1183 C CA . ALA A 1 144 ? 22.970 -2.255 -27.270 1.00 88.31 144 ALA A CA 1
ATOM 1184 C C . ALA A 1 144 ? 23.369 -1.021 -28.100 1.00 88.31 144 ALA A C 1
ATOM 1186 O O . ALA A 1 144 ? 24.008 -1.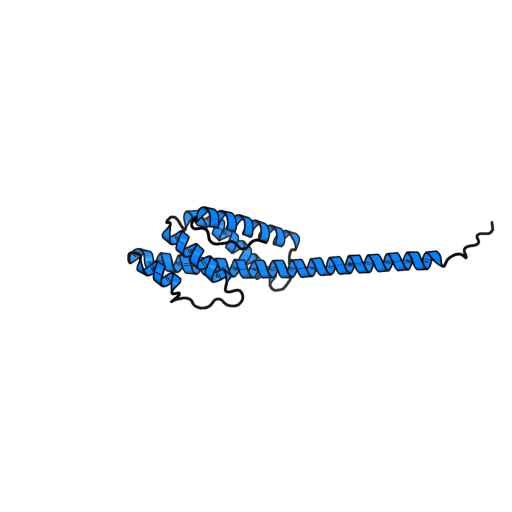151 -29.142 1.00 88.31 144 ALA A O 1
ATOM 1187 N N . TYR A 1 145 ? 23.038 0.185 -27.627 1.00 88.44 145 TYR A N 1
ATOM 1188 C CA . TYR A 1 145 ? 23.477 1.424 -28.269 1.00 88.44 145 TYR A CA 1
ATOM 1189 C C . TYR A 1 145 ? 25.002 1.596 -28.202 1.00 88.44 145 TYR A C 1
ATOM 1191 O O . TYR A 1 145 ? 25.623 1.968 -29.195 1.00 88.44 145 TYR A O 1
ATOM 1199 N N . GLY A 1 146 ? 25.626 1.286 -27.061 1.00 86.50 146 GLY A N 1
ATOM 1200 C CA . GLY A 1 146 ? 27.083 1.301 -26.913 1.00 86.50 146 GLY A CA 1
ATOM 1201 C C . GLY A 1 146 ? 27.790 0.340 -27.874 1.00 86.50 146 GLY A C 1
ATOM 1202 O O . GLY A 1 146 ? 28.737 0.744 -28.548 1.00 86.50 146 GLY A O 1
ATOM 1203 N N . GLU A 1 147 ? 27.295 -0.894 -27.995 1.00 88.00 147 GLU A N 1
ATOM 1204 C CA . GLU A 1 147 ? 27.812 -1.896 -28.941 1.00 88.00 147 GLU A CA 1
ATOM 1205 C C . GLU A 1 147 ? 27.650 -1.455 -30.399 1.00 88.00 147 GLU A C 1
ATOM 1207 O O . GLU A 1 147 ? 28.558 -1.626 -31.210 1.00 88.00 147 GLU A O 1
ATOM 1212 N N . PHE A 1 148 ? 26.510 -0.849 -30.737 1.00 86.69 148 PHE A N 1
ATOM 1213 C CA . PHE A 1 148 ? 26.275 -0.301 -32.069 1.00 86.69 148 PHE A CA 1
ATOM 1214 C C . PHE A 1 148 ? 27.284 0.801 -32.422 1.00 86.69 148 PHE A C 1
ATOM 1216 O O . PHE A 1 148 ? 27.882 0.767 -33.496 1.00 86.69 148 PHE A O 1
ATOM 1223 N N . ILE A 1 149 ? 27.529 1.746 -31.508 1.00 87.25 149 ILE A N 1
ATOM 1224 C CA . ILE A 1 149 ? 28.521 2.810 -31.719 1.00 87.25 149 ILE A CA 1
ATOM 1225 C C . ILE A 1 149 ? 29.947 2.247 -31.809 1.00 87.25 149 ILE A C 1
ATOM 1227 O O . ILE A 1 149 ? 30.731 2.731 -32.625 1.00 87.25 149 ILE A O 1
ATOM 1231 N N . ALA A 1 150 ? 30.291 1.233 -31.009 1.00 85.56 150 ALA A N 1
ATOM 1232 C CA . ALA A 1 150 ? 31.591 0.567 -31.093 1.00 85.56 150 ALA A CA 1
ATOM 1233 C C . ALA A 1 150 ? 31.808 -0.069 -32.477 1.00 85.56 150 ALA A C 1
ATOM 1235 O O . ALA A 1 150 ? 32.823 0.205 -33.112 1.00 85.56 150 ALA A O 1
ATOM 1236 N N . LYS A 1 151 ? 30.807 -0.792 -32.999 1.00 85.00 151 LYS A N 1
ATOM 1237 C CA . LYS A 1 151 ? 30.853 -1.386 -34.347 1.00 85.00 151 LYS A CA 1
ATOM 1238 C C . LYS A 1 151 ? 31.003 -0.352 -35.463 1.00 85.00 151 LYS A C 1
ATOM 1240 O O . LYS A 1 151 ? 31.729 -0.600 -36.418 1.00 85.00 151 LYS A O 1
ATOM 1245 N N . ILE A 1 152 ? 30.343 0.806 -35.355 1.00 82.50 152 ILE A N 1
ATOM 1246 C CA . ILE A 1 152 ? 30.533 1.904 -36.320 1.00 82.50 152 ILE A CA 1
ATOM 1247 C C . ILE A 1 152 ? 31.981 2.404 -36.288 1.00 82.50 152 ILE A C 1
ATOM 1249 O O . ILE A 1 152 ? 32.577 2.620 -37.336 1.00 82.50 152 ILE A O 1
ATOM 1253 N N . LYS A 1 153 ? 32.561 2.586 -35.097 1.00 75.44 153 LYS A N 1
ATOM 1254 C CA . LYS A 1 153 ? 33.940 3.078 -34.958 1.00 75.44 153 LYS A CA 1
ATOM 1255 C C . LYS A 1 153 ? 34.975 2.085 -35.480 1.00 75.44 153 LYS A C 1
ATOM 1257 O O . LYS A 1 153 ? 35.930 2.515 -36.117 1.00 75.44 153 LYS A O 1
ATOM 1262 N N . GLU A 1 154 ? 34.776 0.793 -35.242 1.00 73.62 154 GLU A N 1
ATOM 1263 C CA . GLU A 1 154 ? 35.609 -0.273 -35.811 1.00 73.62 154 GLU A CA 1
ATOM 1264 C C . GLU A 1 154 ? 35.507 -0.281 -37.344 1.00 73.62 154 GLU A C 1
ATOM 1266 O O . GLU A 1 154 ? 36.524 -0.191 -38.022 1.00 73.62 154 GLU A O 1
ATOM 1271 N N . GLY A 1 155 ? 34.292 -0.228 -37.902 1.00 62.84 155 GLY A N 1
ATOM 1272 C CA . GLY A 1 155 ? 34.085 -0.173 -39.355 1.00 62.84 155 GLY A CA 1
ATOM 1273 C C . GLY A 1 155 ? 34.587 1.105 -40.046 1.00 62.84 155 GLY A C 1
ATOM 1274 O O . GLY A 1 155 ? 34.833 1.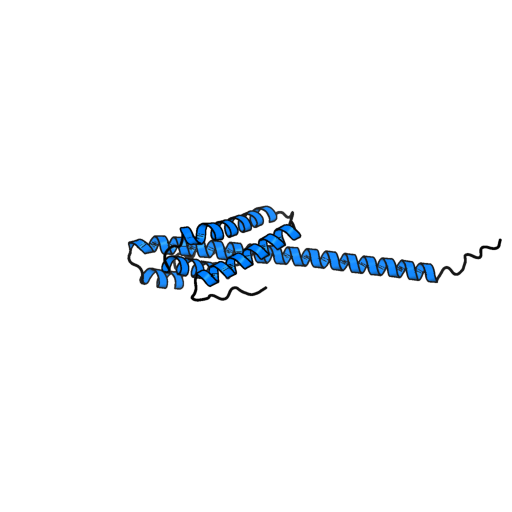082 -41.247 1.00 62.84 155 GLY A O 1
ATOM 1275 N N . CYS A 1 156 ? 34.759 2.211 -39.316 1.00 54.44 156 CYS A N 1
ATOM 1276 C CA . CYS A 1 156 ? 35.367 3.449 -39.827 1.00 54.44 156 CYS A CA 1
ATOM 1277 C C . CYS A 1 156 ? 36.888 3.519 -39.626 1.00 54.44 156 CYS A C 1
ATOM 1279 O O . CYS A 1 156 ? 37.515 4.434 -40.150 1.00 54.44 156 CYS A O 1
ATOM 1281 N N . SER A 1 157 ? 37.477 2.599 -38.857 1.00 53.84 157 SER A N 1
ATOM 1282 C CA . SER A 1 157 ? 38.931 2.521 -38.654 1.00 53.84 157 SER A CA 1
ATOM 1283 C C . SER A 1 157 ? 39.611 1.599 -39.677 1.00 53.84 157 SER A C 1
ATOM 1285 O O . SER A 1 157 ? 40.817 1.695 -39.855 1.00 53.84 157 SER A O 1
ATOM 1287 N N . ASP A 1 158 ? 38.832 0.774 -40.387 1.00 51.56 158 ASP A N 1
ATOM 1288 C CA . ASP A 1 158 ? 39.289 -0.082 -41.495 1.00 51.56 158 ASP A CA 1
ATOM 1289 C C . ASP A 1 158 ? 39.090 0.561 -42.888 1.00 51.56 158 ASP A C 1
ATOM 1291 O O . ASP A 1 158 ? 39.370 -0.064 -43.910 1.00 51.56 158 ASP A O 1
ATOM 1295 N N . SER A 1 159 ? 38.610 1.810 -42.969 1.00 49.34 159 SER A N 1
ATOM 1296 C CA . SER A 1 159 ? 38.444 2.538 -44.236 1.00 49.34 159 SER A CA 1
ATOM 1297 C C . SER A 1 159 ? 39.593 3.523 -44.488 1.00 49.34 159 SER A C 1
ATOM 1299 O O . SER A 1 159 ? 39.377 4.735 -44.514 1.00 49.34 159 SER A O 1
ATOM 1301 N N . ASP A 1 160 ? 40.799 2.995 -44.698 1.00 49.34 160 ASP A N 1
ATOM 1302 C CA . ASP A 1 160 ? 41.953 3.741 -45.233 1.00 49.34 160 ASP A CA 1
ATOM 1303 C C . ASP A 1 160 ? 41.951 3.843 -46.779 1.00 49.34 160 ASP A C 1
ATOM 1305 O O . ASP A 1 160 ? 42.880 4.392 -47.362 1.00 49.34 160 ASP A O 1
ATOM 1309 N N . ASP A 1 161 ? 40.892 3.407 -47.471 1.00 48.75 161 ASP A N 1
ATOM 1310 C CA . ASP A 1 161 ? 40.784 3.497 -48.937 1.00 48.75 161 ASP A CA 1
ATOM 1311 C C . ASP A 1 161 ? 39.612 4.385 -49.393 1.00 48.75 161 ASP A C 1
ATOM 1313 O O . ASP A 1 161 ? 38.616 3.929 -49.953 1.00 48.75 161 ASP A O 1
ATOM 1317 N N . LEU A 1 162 ? 39.746 5.700 -49.207 1.00 46.19 162 LEU A N 1
ATOM 1318 C CA . LEU A 1 162 ? 39.100 6.687 -50.083 1.00 46.19 162 LEU A CA 1
ATOM 1319 C C . LEU A 1 162 ? 40.145 7.698 -50.544 1.00 46.19 162 LEU A C 1
ATOM 1321 O O . LEU A 1 162 ? 40.185 8.857 -50.134 1.00 46.19 162 LEU A O 1
ATOM 1325 N N . ASN A 1 163 ? 41.006 7.207 -51.431 1.00 40.44 163 ASN A N 1
ATOM 1326 C CA . ASN A 1 163 ? 41.968 7.992 -52.181 1.00 40.44 163 ASN A CA 1
ATOM 1327 C C . ASN A 1 163 ? 41.211 8.854 -53.211 1.00 40.44 163 ASN A C 1
ATOM 1329 O O . ASN A 1 163 ? 41.055 8.478 -54.372 1.00 40.44 163 ASN A O 1
ATOM 1333 N N . PHE A 1 164 ? 40.687 10.005 -52.782 1.00 42.66 164 PHE A N 1
ATOM 1334 C CA . PHE A 1 164 ? 40.231 11.042 -53.705 1.00 42.66 164 PHE A CA 1
ATOM 1335 C C . PHE A 1 164 ? 41.461 11.721 -54.312 1.00 42.66 164 PHE A C 1
ATOM 1337 O O . PHE A 1 164 ? 42.050 12.629 -53.727 1.00 42.66 164 PHE A O 1
ATOM 1344 N N . THR A 1 165 ? 41.857 11.253 -55.492 1.00 37.41 165 THR A N 1
ATOM 1345 C CA . THR A 1 165 ? 42.730 12.009 -56.392 1.00 37.41 165 THR A CA 1
ATOM 1346 C C . THR A 1 165 ? 41.860 13.000 -57.167 1.00 37.41 165 THR A C 1
ATOM 1348 O O . THR A 1 165 ? 40.862 12.605 -57.771 1.00 37.41 165 THR A O 1
ATOM 1351 N N . PHE A 1 166 ? 42.206 14.286 -57.052 1.00 40.19 166 PHE A N 1
ATOM 1352 C CA . PHE A 1 166 ? 41.616 15.406 -57.794 1.00 40.19 166 PHE A CA 1
ATOM 1353 C C . PHE A 1 166 ? 42.001 15.377 -59.275 1.00 40.19 166 PHE A C 1
ATOM 1355 O O . PHE A 1 166 ? 43.140 14.947 -59.574 1.00 40.19 166 PHE A O 1
#

Mean predicted aligned error: 9.9 Å

Solvent-accessible surface area (backbone atoms only — not comparable to full-atom values): 9431 Å² total; per-residue (Å²): 133,84,76,88,70,90,56,98,44,65,67,59,46,48,54,54,47,52,55,52,51,53,52,51,52,52,50,46,69,73,65,60,70,83,56,97,58,34,65,67,44,49,52,38,51,54,53,54,53,49,48,64,73,44,39,67,78,74,39,77,47,70,68,38,42,51,29,20,50,53,19,21,57,57,15,40,74,37,62,88,61,88,73,93,62,96,75,40,70,71,57,48,62,59,41,73,77,45,62,81,86,50,38,63,60,37,49,55,31,19,53,51,14,20,53,50,16,23,38,49,39,39,44,52,52,50,53,52,49,53,49,51,54,52,56,48,52,53,51,53,51,52,50,53,50,50,53,51,52,50,52,52,52,55,64,60,69,74,61,85,80,77,83,80,78,130

Foldseek 3Di:
DDDPDDDLDLVVSLVVLVVLLVVLVVLCVVLVDPDPCNVVLVVLSVLSVVCSVCVCVLQVDSLLSVLLQQLLVQLLVDADDDDDPPDPVVLVVSLVPDDPVCNVVSVVSSPNSNSNNRSSNNSVVVSVVSVVVVVVVVVVVVVVVVVVVVVVVVVVVPPPPPPPDD

pLDDT: mean 82.21, std 15.06, range [37.41, 96.38]

Secondary structure (DSSP, 8-state):
----PPPS-HHHHHHHHHHHHHHHHHHHHHH---STTHHHHHHHHHHHHHHHHHHHHH--SHHHHHHHHHHHHHHHH-SS-PPP-TT-HHHHHHHHTS-GGGHHHHHHHHHHHHHHHHHHHHHHHHHHHHHHHHHHHHHHHHHHHHHHHHHHHHHHHS--------

Sequence (166 aa):
MELIQPTNDPNANLRKFEIAIKKLASLWQKYQPKDNLSQARKEDLLALQKVIFEYKDKFQSADLQASFWQGYFEGKSERRVMKKRANSSKLKALIDNLTSGNKQKTTDTFELGVQTGWRYARLKSYLLRIKNEQDTLQQQQLAAYGEFIAKIKEGCSDSDDLNFTF

Radius of gyration: 25.58 Å; Cα contacts (8 Å, |Δi|>4): 125; chains: 1; bounding box: 63×30×85 Å